Protein AF-A0A8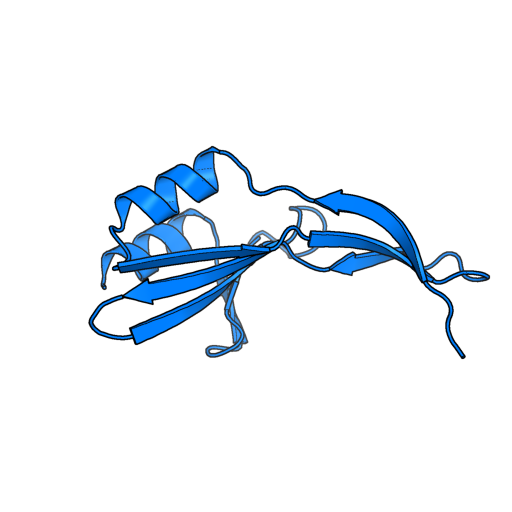47CJE6-F1 (afdb_monomer_lite)

Radius of gyration: 14.62 Å; chains: 1; bounding box: 38×25×40 Å

Foldseek 3Di:
DWDKDFPDKADDDPVLVVLLVVLPFPDKDKDIKTWIDRPPDRDIDIGFIWIFTHHPVDIWIKTAADPVPDPQFRIATVVVRDGHHPVRVSVVSNVD

Secondary structure (DSSP, 8-state):
---EEEEEEEPPPHHHHHHHHHT--SEEEEE-EEEEEETTS--EEEEPEEEEEE-SS-EEEEEE--TTTSSS--EEETTTTEEE-HHHHHHHHTT-

Structure (mmCIF, N/CA/C/O backbone):
data_AF-A0A847CJE6-F1
#
_entry.id   AF-A0A847CJE6-F1
#
loop_
_atom_site.group_PDB
_atom_site.id
_atom_site.type_symbol
_atom_site.label_atom_id
_atom_site.label_alt_id
_atom_site.label_comp_id
_atom_site.label_asym_id
_atom_site.label_entity_id
_atom_site.label_seq_id
_atom_site.pdbx_PDB_ins_code
_atom_site.Cartn_x
_atom_site.Cartn_y
_atom_site.Cartn_z
_atom_site.occupancy
_atom_site.B_iso_or_equiv
_atom_site.auth_seq_id
_atom_site.auth_comp_id
_atom_site.auth_asym_id
_atom_site.auth_atom_id
_atom_site.pdbx_PDB_model_num
ATOM 1 N N . MET A 1 1 ? 24.215 -12.479 -12.774 1.00 84.12 1 MET A N 1
ATOM 2 C CA . MET A 1 1 ? 23.592 -11.436 -11.935 1.00 84.12 1 MET A CA 1
ATOM 3 C C . MET A 1 1 ? 22.646 -10.650 -12.823 1.00 84.12 1 MET A C 1
ATOM 5 O O . MET A 1 1 ? 23.070 -10.273 -13.909 1.00 84.12 1 MET A O 1
ATOM 9 N N . LEU A 1 2 ? 21.378 -10.507 -12.435 1.00 84.94 2 LEU A N 1
ATOM 10 C CA . LEU A 1 2 ? 20.447 -9.645 -13.166 1.00 84.94 2 LEU A CA 1
ATOM 11 C C . LEU A 1 2 ? 20.807 -8.188 -12.868 1.00 84.94 2 LEU A C 1
ATOM 13 O O . LEU A 1 2 ? 21.063 -7.851 -11.712 1.00 84.94 2 LEU A O 1
ATOM 17 N N . THR A 1 3 ? 20.841 -7.355 -13.902 1.00 88.94 3 THR A N 1
ATOM 18 C CA . THR A 1 3 ? 21.023 -5.909 -13.756 1.00 88.94 3 THR A CA 1
ATOM 19 C C . THR A 1 3 ? 19.687 -5.234 -14.013 1.00 88.94 3 THR A C 1
ATOM 21 O O . THR A 1 3 ? 18.957 -5.629 -14.923 1.00 88.94 3 THR A O 1
ATOM 24 N N . PHE A 1 4 ? 19.353 -4.233 -13.207 1.00 90.06 4 PHE A N 1
ATOM 25 C CA . PHE A 1 4 ? 18.082 -3.526 -13.292 1.00 90.06 4 PHE A CA 1
ATOM 26 C C . PHE A 1 4 ? 18.333 -2.062 -13.625 1.00 90.06 4 PHE A C 1
ATOM 28 O O . PHE A 1 4 ? 19.175 -1.413 -13.005 1.00 90.06 4 PHE A O 1
ATOM 35 N N . LYS A 1 5 ? 17.569 -1.539 -14.581 1.00 91.81 5 LYS A N 1
ATOM 36 C CA . LYS A 1 5 ? 17.574 -0.128 -14.954 1.00 91.81 5 LYS A CA 1
ATOM 37 C C . LYS A 1 5 ? 16.232 0.493 -14.594 1.00 91.81 5 LYS A C 1
ATOM 39 O O . LYS A 1 5 ? 15.198 0.024 -15.060 1.00 91.81 5 LYS A O 1
ATOM 44 N N . VAL A 1 6 ? 16.243 1.562 -13.802 1.00 91.50 6 VAL A N 1
ATOM 45 C CA . VAL A 1 6 ? 15.026 2.337 -13.518 1.00 91.50 6 VAL A CA 1
ATOM 46 C C . VAL A 1 6 ? 14.625 3.091 -14.785 1.00 91.50 6 VAL A C 1
ATOM 48 O O . VAL A 1 6 ? 15.428 3.837 -15.343 1.00 91.50 6 VAL A O 1
ATOM 51 N N . LEU A 1 7 ? 13.402 2.856 -15.254 1.00 90.50 7 LEU A N 1
ATOM 52 C CA . LEU A 1 7 ? 12.813 3.557 -16.393 1.00 90.50 7 LEU A CA 1
ATOM 53 C C . LEU A 1 7 ? 11.999 4.764 -15.941 1.00 90.50 7 LEU A C 1
ATOM 55 O O . LEU A 1 7 ? 12.092 5.818 -16.560 1.00 90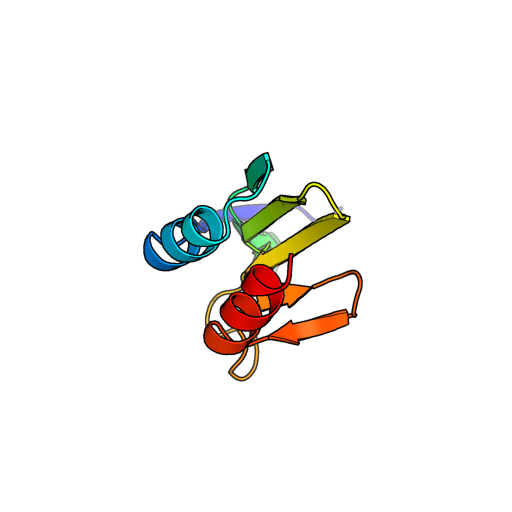.50 7 LEU A O 1
ATOM 59 N N . ASP A 1 8 ? 11.211 4.596 -14.880 1.00 90.19 8 ASP A N 1
ATOM 60 C CA . ASP A 1 8 ? 10.325 5.638 -14.373 1.00 90.19 8 ASP A CA 1
ATOM 61 C C . ASP A 1 8 ? 10.075 5.474 -12.869 1.00 90.19 8 ASP A C 1
ATOM 63 O O . ASP A 1 8 ? 10.208 4.374 -12.323 1.00 90.19 8 ASP A O 1
ATOM 67 N N . THR A 1 9 ? 9.715 6.566 -12.200 1.00 92.00 9 THR A N 1
ATOM 68 C CA . THR A 1 9 ? 9.329 6.592 -10.785 1.00 92.00 9 THR A CA 1
ATOM 69 C C . THR A 1 9 ? 7.828 6.823 -10.675 1.00 92.00 9 THR A C 1
ATOM 71 O O . THR A 1 9 ? 7.322 7.873 -11.060 1.00 92.00 9 THR A O 1
ATOM 74 N N . LEU A 1 10 ? 7.124 5.858 -10.092 1.00 90.06 10 LEU A N 1
ATOM 75 C CA . LEU A 1 10 ? 5.693 5.937 -9.834 1.00 90.06 10 LEU A CA 1
ATOM 76 C C . LEU A 1 10 ? 5.463 6.735 -8.553 1.00 90.06 10 LEU A C 1
ATOM 78 O O . LEU A 1 10 ? 5.962 6.374 -7.485 1.00 90.06 10 LEU A O 1
ATOM 82 N N . LYS A 1 11 ? 4.714 7.827 -8.666 1.00 90.06 11 LYS A N 1
ATOM 83 C CA . LYS A 1 11 ? 4.339 8.664 -7.529 1.00 90.06 11 LYS A CA 1
ATOM 84 C C . LYS A 1 11 ? 2.902 8.364 -7.097 1.00 90.06 11 LYS A C 1
ATOM 86 O O . LYS A 1 11 ? 2.083 8.054 -7.962 1.00 90.06 11 LYS A O 1
ATOM 91 N N . PRO A 1 12 ? 2.606 8.470 -5.792 1.00 87.19 12 PRO A N 1
ATOM 92 C CA . PRO A 1 12 ? 1.240 8.392 -5.284 1.00 87.19 12 PRO A CA 1
ATOM 93 C C . PRO A 1 12 ? 0.347 9.446 -5.950 1.00 87.19 12 PRO A C 1
ATOM 95 O O . PRO A 1 12 ? 0.797 10.565 -6.199 1.00 87.19 12 PRO A O 1
ATOM 98 N N . SER A 1 13 ? -0.909 9.089 -6.224 1.00 86.69 13 SER A N 1
ATOM 99 C CA . SER A 1 13 ? -1.923 10.058 -6.657 1.00 86.69 13 SER A CA 1
ATOM 100 C C . SER A 1 13 ? -2.374 10.920 -5.476 1.00 86.69 13 SER A C 1
ATOM 102 O O . SER A 1 13 ? -2.525 10.411 -4.359 1.00 86.69 13 SER A O 1
ATOM 104 N N . ASP A 1 14 ? -2.653 12.199 -5.732 1.00 88.88 14 ASP A N 1
ATOM 105 C CA . ASP A 1 14 ? -3.180 13.128 -4.727 1.00 88.88 14 ASP A CA 1
ATOM 106 C C . ASP A 1 14 ? -4.487 12.605 -4.107 1.00 88.88 14 ASP A C 1
ATOM 108 O O . ASP A 1 14 ? -4.656 12.669 -2.891 1.00 88.88 14 ASP A O 1
ATOM 112 N N . ASP A 1 15 ? -5.347 11.958 -4.902 1.00 88.62 15 ASP A N 1
ATOM 113 C CA . ASP A 1 15 ? -6.607 11.365 -4.429 1.00 88.62 15 ASP A CA 1
ATOM 114 C C . ASP A 1 15 ? -6.377 10.260 -3.379 1.00 88.62 15 ASP A C 1
ATOM 116 O O . ASP A 1 15 ? -7.140 10.102 -2.421 1.00 88.62 15 ASP A O 1
ATOM 120 N N . VAL A 1 16 ? -5.316 9.464 -3.558 1.00 89.69 16 VAL A N 1
ATOM 121 C CA . VAL A 1 16 ? -4.960 8.365 -2.648 1.00 89.69 16 VAL A CA 1
ATOM 122 C C . VAL A 1 16 ? -4.375 8.927 -1.360 1.00 89.69 16 VAL A C 1
ATOM 124 O O . VAL A 1 16 ? -4.748 8.483 -0.271 1.00 89.69 16 VAL A O 1
ATOM 127 N N . LEU A 1 17 ? -3.510 9.936 -1.468 1.00 91.38 17 LEU A N 1
ATOM 128 C CA . LEU A 1 17 ? -2.954 10.634 -0.311 1.00 91.38 17 LEU A CA 1
ATOM 129 C C . LEU A 1 17 ? -4.047 11.323 0.508 1.00 91.38 17 LEU A C 1
ATOM 131 O O . LEU A 1 17 ? -4.045 11.216 1.737 1.00 91.38 17 LEU A O 1
ATOM 135 N N . GLU A 1 18 ? -5.003 11.977 -0.150 1.00 92.12 18 GLU A N 1
ATOM 136 C CA . GLU A 1 18 ? -6.137 12.6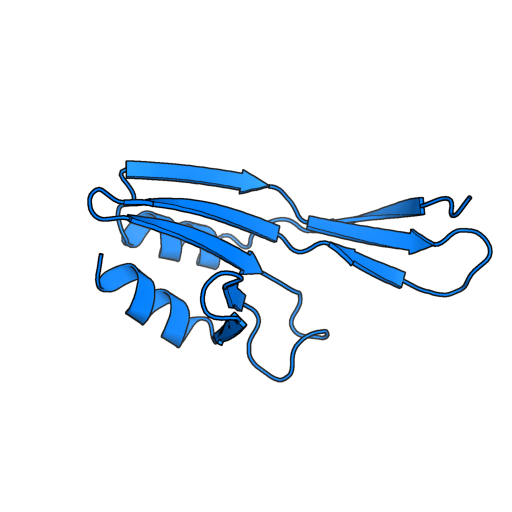21 0.509 1.00 92.12 18 GLU A CA 1
ATOM 137 C C . GLU A 1 18 ? -7.015 11.586 1.224 1.00 92.12 18 GLU A C 1
ATOM 139 O O . GLU A 1 18 ? -7.337 11.745 2.402 1.00 92.12 18 GLU A O 1
ATOM 144 N N . MET A 1 19 ? -7.350 10.475 0.557 1.00 91.25 19 MET A N 1
ATOM 145 C CA . MET A 1 19 ? -8.112 9.377 1.157 1.00 91.25 19 MET A CA 1
ATOM 146 C C . MET A 1 19 ? -7.426 8.826 2.413 1.00 91.25 19 MET A C 1
ATOM 148 O O . MET A 1 19 ? -8.084 8.661 3.441 1.00 91.25 19 MET A O 1
ATOM 152 N N . ILE A 1 20 ? -6.123 8.542 2.344 1.00 91.94 20 ILE A N 1
ATOM 153 C CA . ILE A 1 20 ? -5.348 8.030 3.481 1.00 91.94 20 ILE A CA 1
ATOM 154 C C . ILE A 1 20 ? -5.339 9.057 4.614 1.00 91.94 20 ILE A C 1
ATOM 156 O O . ILE A 1 20 ? -5.646 8.718 5.755 1.00 91.94 20 ILE A O 1
ATOM 160 N N . THR A 1 21 ? -5.046 10.319 4.312 1.00 91.12 21 THR A N 1
ATOM 161 C CA . THR A 1 21 ? -4.976 11.389 5.318 1.00 91.12 21 THR A CA 1
ATOM 162 C C . THR A 1 21 ? -6.322 11.587 6.020 1.00 91.12 21 THR A C 1
ATOM 164 O O . THR A 1 21 ? -6.371 11.730 7.241 1.00 91.12 21 THR A O 1
ATOM 167 N N . ASN A 1 22 ? -7.431 11.491 5.281 1.00 91.56 22 ASN A N 1
ATOM 168 C CA . ASN A 1 22 ? -8.787 11.587 5.826 1.00 91.56 22 ASN A CA 1
ATOM 169 C C . ASN A 1 22 ? -9.133 10.469 6.824 1.00 91.56 22 ASN A C 1
ATOM 171 O O . ASN A 1 22 ? -10.011 10.659 7.665 1.00 91.56 22 ASN A O 1
ATOM 175 N N . THR A 1 23 ? -8.436 9.330 6.777 1.00 88.69 23 THR A N 1
ATOM 176 C CA . THR A 1 23 ? -8.602 8.235 7.754 1.00 88.69 23 THR A CA 1
ATOM 177 C C . THR A 1 23 ? -7.826 8.469 9.054 1.00 88.69 23 THR A C 1
ATOM 179 O O . THR A 1 23 ? -7.919 7.664 9.967 1.00 88.69 23 THR A O 1
ATOM 182 N N . LYS A 1 24 ? -7.094 9.586 9.165 1.00 89.69 24 LYS A N 1
ATOM 183 C CA . LYS A 1 24 ? -6.375 10.034 10.372 1.00 89.69 24 LYS A CA 1
ATOM 184 C C . LYS A 1 24 ? -5.412 8.999 10.992 1.00 89.69 24 LYS A C 1
ATOM 186 O O . LYS A 1 24 ? -5.459 8.779 12.201 1.00 89.69 24 LYS A O 1
ATOM 191 N N . PRO A 1 25 ? -4.502 8.390 10.215 1.00 90.25 25 PRO A N 1
ATOM 192 C CA . PRO A 1 25 ? -3.432 7.578 10.788 1.00 90.25 25 PRO A CA 1
ATOM 193 C C . PRO A 1 25 ? -2.487 8.431 11.651 1.00 90.25 25 PRO A C 1
ATOM 195 O O . PRO A 1 25 ? -2.169 9.573 11.317 1.00 90.25 25 PRO A O 1
ATOM 198 N N . THR A 1 26 ? -1.980 7.847 12.732 1.00 92.06 26 THR A N 1
ATOM 199 C CA . THR A 1 26 ? -1.007 8.449 13.657 1.00 92.06 26 THR A CA 1
ATOM 200 C C . THR A 1 26 ? 0.347 8.699 12.983 1.00 92.06 26 THR A C 1
ATOM 202 O O . THR A 1 26 ? 1.057 9.644 13.324 1.00 92.06 26 THR A O 1
ATOM 205 N N . TYR A 1 27 ? 0.720 7.864 12.008 1.00 93.19 27 TYR A N 1
ATOM 206 C CA . TYR A 1 27 ? 1.924 8.048 11.195 1.00 93.19 27 TYR A CA 1
ATOM 207 C C . TYR A 1 27 ? 1.734 7.504 9.776 1.00 93.19 27 TYR A C 1
ATOM 209 O O . TYR A 1 27 ? 1.155 6.431 9.585 1.00 93.19 27 TYR A O 1
ATOM 217 N N . ILE A 1 28 ? 2.270 8.234 8.794 1.00 93.06 28 ILE A N 1
ATOM 218 C CA . ILE A 1 28 ? 2.247 7.880 7.372 1.00 93.06 28 ILE A CA 1
ATOM 219 C C . ILE A 1 28 ? 3.674 7.928 6.837 1.00 93.06 28 ILE A C 1
ATOM 221 O O . ILE A 1 28 ? 4.362 8.941 6.971 1.00 93.06 28 ILE A O 1
ATOM 225 N N . LYS A 1 29 ? 4.089 6.862 6.156 1.00 95.00 29 LYS A N 1
ATOM 226 C CA . LYS A 1 29 ? 5.294 6.852 5.328 1.00 95.00 29 LYS A CA 1
ATOM 227 C C . LYS A 1 29 ? 4.959 6.318 3.945 1.00 95.00 29 LYS A C 1
ATOM 229 O O . LYS A 1 29 ? 4.318 5.278 3.814 1.00 95.00 29 LYS A O 1
ATOM 234 N N . VAL A 1 30 ? 5.393 7.048 2.922 1.00 94.19 30 VAL A N 1
ATOM 235 C CA . VAL A 1 30 ? 5.118 6.730 1.520 1.00 94.19 30 VAL A CA 1
ATOM 236 C C . VAL A 1 30 ? 6.433 6.532 0.786 1.00 94.19 30 VAL A C 1
ATOM 238 O O . VAL A 1 30 ? 7.290 7.416 0.792 1.00 94.19 30 VAL A O 1
ATOM 241 N N . ASN A 1 31 ? 6.576 5.382 0.135 1.00 94.38 31 ASN A N 1
ATOM 242 C CA . ASN A 1 31 ? 7.703 5.085 -0.732 1.00 94.38 31 ASN A CA 1
ATOM 243 C C . ASN A 1 31 ? 7.203 5.003 -2.171 1.00 94.38 31 ASN A C 1
ATOM 245 O O . ASN A 1 31 ? 6.326 4.200 -2.488 1.00 94.38 31 ASN A O 1
ATOM 249 N N . ASN A 1 32 ? 7.794 5.815 -3.042 1.00 93.88 32 ASN A N 1
ATOM 250 C CA . ASN A 1 32 ? 7.473 5.807 -4.463 1.00 93.88 32 ASN A CA 1
ATOM 251 C C . ASN A 1 32 ? 7.809 4.452 -5.093 1.00 93.88 32 ASN A C 1
ATOM 253 O O . ASN A 1 32 ? 8.870 3.879 -4.823 1.00 93.88 32 ASN A O 1
ATOM 257 N N . GLY A 1 33 ? 6.919 3.994 -5.967 1.00 92.00 33 GLY A N 1
ATOM 258 C CA . GLY A 1 33 ? 7.151 2.830 -6.809 1.00 92.00 33 GLY A CA 1
ATOM 259 C C . GLY A 1 33 ? 8.070 3.167 -7.978 1.00 92.00 33 GLY A C 1
ATOM 260 O O . GLY A 1 33 ? 8.461 4.321 -8.187 1.00 92.00 33 GLY A O 1
ATOM 261 N N . LYS A 1 34 ? 8.430 2.160 -8.768 1.00 94.31 34 LYS A N 1
ATOM 262 C CA . LYS A 1 34 ? 9.320 2.319 -9.924 1.00 94.31 34 LYS A CA 1
ATOM 263 C C . LYS A 1 34 ? 8.977 1.315 -11.004 1.00 94.31 34 LYS A C 1
ATOM 265 O O . LYS A 1 34 ? 8.698 0.156 -10.723 1.00 94.31 34 LYS A O 1
ATOM 270 N N . THR A 1 35 ? 9.088 1.738 -12.252 1.00 91.19 35 THR A N 1
ATOM 271 C CA . THR A 1 35 ? 9.143 0.797 -13.370 1.00 91.19 35 THR A CA 1
ATOM 272 C C . THR A 1 35 ? 10.603 0.502 -13.662 1.00 91.19 35 THR A C 1
ATOM 274 O O . THR A 1 35 ? 11.385 1.418 -13.928 1.00 91.19 35 THR A O 1
ATOM 277 N N . ILE A 1 36 ? 10.980 -0.770 -13.621 1.00 92.94 36 ILE A N 1
ATOM 278 C CA . ILE A 1 36 ? 12.339 -1.235 -13.881 1.00 92.94 36 ILE A CA 1
ATOM 279 C C . ILE A 1 36 ? 12.370 -2.110 -15.134 1.00 92.94 36 ILE A C 1
ATOM 281 O O . ILE A 1 36 ? 11.457 -2.888 -15.402 1.00 92.94 36 ILE A O 1
ATOM 285 N N . LEU A 1 37 ? 13.440 -1.988 -15.909 1.00 92.31 37 LEU A N 1
ATOM 286 C CA . LEU A 1 37 ? 13.776 -2.898 -16.993 1.00 92.31 37 LEU A CA 1
ATOM 287 C C . LEU A 1 37 ? 14.858 -3.847 -16.501 1.00 92.31 37 LEU A C 1
ATOM 289 O O . LEU A 1 37 ? 15.895 -3.405 -15.999 1.00 92.31 37 LEU A O 1
ATOM 293 N N . ILE A 1 38 ? 14.640 -5.142 -16.689 1.00 91.12 38 ILE A N 1
ATOM 294 C CA . ILE A 1 38 ? 15.692 -6.130 -16.485 1.00 91.12 38 ILE A CA 1
ATOM 295 C C . ILE A 1 38 ? 16.616 -6.048 -17.703 1.00 91.12 38 ILE A C 1
ATOM 297 O O . ILE A 1 38 ? 16.219 -6.398 -18.817 1.00 91.12 38 ILE A O 1
ATOM 301 N N . GLU A 1 39 ? 17.831 -5.536 -17.516 1.00 88.88 39 GLU A N 1
ATOM 302 C CA . GLU A 1 39 ? 18.763 -5.285 -18.613 1.00 88.88 39 GLU A CA 1
ATOM 303 C C . GLU A 1 39 ? 19.062 -6.562 -19.397 1.00 88.88 39 GLU A C 1
ATOM 305 O O . GLU A 1 39 ? 19.128 -7.660 -18.841 1.00 88.88 39 GLU A O 1
ATOM 310 N N . ARG A 1 40 ? 19.274 -6.405 -20.710 1.00 87.00 40 ARG A N 1
ATOM 311 C CA . ARG A 1 40 ? 19.473 -7.514 -21.664 1.00 87.00 40 ARG A CA 1
ATOM 312 C C . ARG A 1 40 ? 18.252 -8.429 -21.813 1.00 87.00 40 ARG A C 1
ATOM 314 O O . ARG A 1 40 ? 18.336 -9.449 -22.489 1.00 87.00 40 ARG A O 1
ATOM 321 N N . THR A 1 41 ? 17.118 -8.043 -21.236 1.00 85.38 41 THR A N 1
ATOM 322 C CA . THR A 1 41 ? 15.806 -8.628 -21.503 1.00 85.38 41 THR A CA 1
ATOM 323 C C . THR A 1 41 ? 14.839 -7.527 -21.941 1.00 85.38 41 THR A C 1
ATOM 325 O O . THR A 1 41 ? 15.083 -6.342 -21.716 1.00 85.38 41 THR A O 1
ATOM 328 N N . ASN A 1 42 ? 13.711 -7.920 -22.531 1.00 86.06 42 ASN A N 1
ATOM 329 C CA . ASN A 1 42 ? 12.595 -7.011 -22.814 1.00 86.06 42 ASN A CA 1
ATOM 330 C C . ASN A 1 42 ? 11.542 -7.014 -21.687 1.00 86.06 42 ASN A C 1
ATOM 332 O O . ASN A 1 42 ? 10.418 -6.561 -21.893 1.00 86.06 42 ASN A O 1
ATOM 336 N N . ILE A 1 43 ? 11.880 -7.551 -20.509 1.00 89.56 43 ILE A N 1
ATOM 337 C CA . ILE A 1 43 ? 10.955 -7.692 -19.383 1.00 89.56 43 ILE A CA 1
ATOM 338 C C . ILE A 1 43 ? 10.970 -6.406 -18.560 1.00 89.56 43 ILE A C 1
ATOM 340 O O . ILE A 1 43 ? 11.992 -6.032 -17.976 1.00 89.56 43 ILE A O 1
ATOM 344 N N . LYS A 1 44 ? 9.811 -5.751 -18.497 1.00 89.19 44 LYS A N 1
ATOM 345 C CA . LYS A 1 44 ? 9.542 -4.655 -17.566 1.00 89.19 44 LYS A CA 1
ATOM 346 C C . LYS A 1 44 ? 8.895 -5.227 -16.310 1.00 89.19 44 LYS A C 1
ATOM 348 O O . LYS A 1 44 ? 8.013 -6.073 -16.406 1.00 89.19 44 LYS A O 1
ATOM 353 N N . SER A 1 45 ? 9.342 -4.763 -15.153 1.00 87.81 45 SER A N 1
ATOM 354 C CA . SER A 1 45 ? 8.759 -5.079 -13.853 1.00 87.81 45 SER A CA 1
ATOM 355 C C . SER A 1 45 ? 8.354 -3.787 -13.163 1.00 87.81 45 SER A C 1
ATOM 357 O O . SER A 1 45 ? 8.996 -2.751 -13.347 1.00 87.81 45 SER A O 1
ATOM 359 N N . ILE A 1 46 ? 7.294 -3.849 -12.366 1.00 89.38 46 ILE A N 1
ATOM 360 C CA . ILE A 1 46 ? 6.778 -2.705 -11.620 1.00 89.38 46 ILE A CA 1
ATOM 361 C C . ILE A 1 46 ? 6.929 -2.982 -10.129 1.00 89.38 46 ILE A C 1
ATOM 363 O O . ILE A 1 46 ? 6.401 -3.959 -9.600 1.00 89.38 46 ILE A O 1
ATOM 367 N N . GLU A 1 47 ? 7.665 -2.105 -9.462 1.00 91.81 47 GLU A N 1
ATOM 368 C CA . GLU A 1 47 ? 7.678 -1.980 -8.012 1.00 91.81 47 GLU A CA 1
ATOM 369 C C . GLU A 1 47 ? 6.522 -1.051 -7.604 1.00 91.81 47 GLU A C 1
ATOM 371 O O . GLU A 1 47 ? 6.444 0.069 -8.126 1.00 91.81 47 GLU A O 1
ATOM 376 N N . PRO A 1 48 ? 5.617 -1.485 -6.708 1.00 92.88 48 PRO A N 1
ATOM 377 C CA . PRO A 1 48 ? 4.447 -0.703 -6.324 1.00 92.88 48 PRO A CA 1
ATOM 378 C C . PRO A 1 48 ? 4.820 0.518 -5.483 1.00 92.88 48 PRO A C 1
ATOM 380 O O . PRO A 1 48 ? 5.884 0.572 -4.864 1.00 92.88 48 PRO A O 1
ATOM 383 N N . ILE A 1 49 ? 3.898 1.473 -5.400 1.00 94.19 49 ILE A N 1
ATOM 384 C CA . ILE A 1 49 ? 3.956 2.533 -4.390 1.00 94.19 49 ILE A CA 1
ATOM 385 C C . ILE A 1 49 ? 3.551 1.911 -3.053 1.00 94.19 49 ILE A C 1
ATOM 387 O O . ILE A 1 49 ? 2.529 1.232 -2.962 1.00 94.19 49 ILE A O 1
ATOM 391 N N . ILE A 1 50 ? 4.359 2.111 -2.015 1.00 95.06 50 ILE A N 1
ATOM 392 C CA . ILE A 1 50 ? 4.141 1.497 -0.703 1.00 95.06 50 ILE A CA 1
ATOM 393 C C . ILE A 1 50 ? 3.710 2.569 0.288 1.00 95.06 50 ILE A C 1
ATOM 395 O O . ILE A 1 50 ? 4.439 3.533 0.519 1.00 95.06 50 ILE A O 1
ATOM 399 N N . TYR A 1 51 ? 2.563 2.349 0.924 1.00 94.88 51 TYR A N 1
ATOM 400 C CA . TYR A 1 51 ? 2.072 3.152 2.036 1.00 94.88 51 TYR A CA 1
ATOM 401 C C . TYR A 1 51 ? 2.177 2.344 3.326 1.00 94.88 51 TYR A C 1
ATOM 403 O O . TYR A 1 51 ? 1.510 1.322 3.494 1.00 94.88 51 TYR A O 1
ATOM 411 N N . GLU A 1 52 ? 3.018 2.805 4.242 1.00 95.06 52 GLU A N 1
ATOM 412 C CA . GLU A 1 52 ? 3.116 2.302 5.606 1.00 95.06 52 GLU A CA 1
ATOM 413 C C . GLU A 1 52 ? 2.267 3.209 6.507 1.00 95.06 52 GLU A C 1
ATOM 415 O O . GLU A 1 52 ? 2.640 4.348 6.800 1.00 95.06 52 GLU A O 1
ATOM 420 N N . LEU A 1 53 ? 1.107 2.706 6.924 1.00 94.44 53 LEU A N 1
ATOM 421 C CA . LEU A 1 53 ? 0.136 3.422 7.746 1.00 94.44 53 LEU A CA 1
ATOM 422 C C . LEU A 1 53 ? 0.158 2.859 9.162 1.00 94.44 53 LEU A C 1
ATOM 424 O O . LEU A 1 53 ? 0.015 1.651 9.363 1.00 94.44 53 LEU A O 1
ATOM 428 N N . THR A 1 54 ? 0.326 3.724 10.154 1.00 94.19 54 THR A N 1
ATOM 429 C CA . THR A 1 54 ? 0.213 3.353 11.567 1.00 94.19 54 THR A CA 1
ATOM 430 C C . THR A 1 54 ? -1.006 4.034 12.160 1.00 94.19 54 THR A C 1
ATOM 432 O O . THR A 1 54 ? -1.077 5.258 12.166 1.0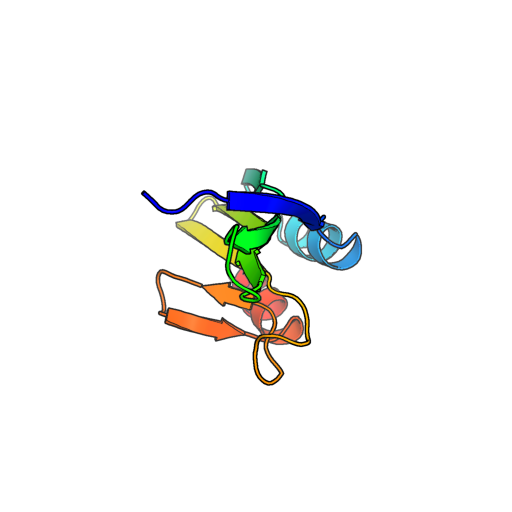0 94.19 54 THR A O 1
ATOM 435 N N . TYR A 1 55 ? -1.930 3.228 12.667 1.00 91.38 55 TYR A N 1
ATOM 436 C CA . TYR A 1 55 ? -3.064 3.632 13.488 1.00 91.38 55 TYR A CA 1
ATOM 437 C C . TYR A 1 55 ? -2.804 3.200 14.929 1.00 91.38 55 TYR A C 1
ATOM 439 O O . TYR A 1 55 ? -1.980 2.313 15.177 1.00 91.38 55 TYR A O 1
ATOM 447 N N . ASP A 1 56 ? -3.556 3.762 15.870 1.00 89.31 56 ASP A N 1
ATOM 448 C CA . ASP A 1 56 ? -3.439 3.416 17.291 1.00 89.31 56 ASP A CA 1
ATOM 449 C C . ASP A 1 56 ? -3.692 1.923 17.542 1.00 89.31 56 ASP A C 1
ATOM 451 O O . ASP A 1 56 ? -3.074 1.304 18.407 1.00 89.31 56 ASP A O 1
ATOM 455 N N . THR A 1 57 ? -4.572 1.321 16.741 1.00 86.38 57 THR A N 1
ATOM 456 C CA . THR A 1 57 ? -4.955 -0.087 16.869 1.00 86.38 57 THR A CA 1
ATOM 457 C C . THR A 1 57 ? -4.030 -1.037 16.112 1.00 86.38 57 THR A C 1
ATOM 459 O O . THR A 1 57 ? -3.875 -2.187 16.527 1.00 86.38 57 THR A O 1
ATOM 462 N N . LYS A 1 58 ? -3.425 -0.606 14.992 1.00 89.88 58 LYS A N 1
ATOM 463 C CA . LYS A 1 58 ? -2.629 -1.485 14.120 1.00 89.88 58 LYS A CA 1
ATOM 464 C C . LYS A 1 58 ? -1.809 -0.759 13.051 1.00 89.88 58 LYS A C 1
ATOM 466 O O . LYS A 1 58 ? -2.050 0.392 12.708 1.00 89.88 58 LYS A O 1
ATOM 471 N N . LYS A 1 59 ? -0.888 -1.503 12.432 1.00 92.19 59 LYS A N 1
ATOM 472 C CA . LYS A 1 59 ? -0.118 -1.078 11.253 1.00 92.19 59 LYS A CA 1
ATOM 473 C C . LYS A 1 59 ? -0.626 -1.766 9.987 1.00 92.19 59 LYS A C 1
ATOM 475 O O . LYS A 1 59 ? -0.889 -2.967 10.004 1.00 92.19 59 LYS A O 1
ATOM 480 N N . ILE A 1 60 ? -0.751 -1.016 8.897 1.00 92.69 60 ILE A N 1
ATOM 481 C CA . ILE A 1 60 ? -1.200 -1.492 7.584 1.00 92.69 60 ILE A CA 1
ATOM 482 C C . ILE A 1 60 ? -0.142 -1.125 6.550 1.00 92.69 60 ILE A C 1
ATOM 484 O O . ILE A 1 60 ? 0.321 0.011 6.510 1.00 92.69 60 ILE A O 1
ATOM 488 N N . ILE A 1 61 ? 0.219 -2.090 5.707 1.00 94.38 61 ILE A N 1
ATOM 489 C CA . ILE A 1 61 ? 1.063 -1.858 4.535 1.00 94.38 61 ILE A CA 1
ATOM 490 C C . ILE A 1 61 ? 0.188 -2.061 3.305 1.00 94.38 61 ILE A C 1
ATOM 492 O O . ILE A 1 61 ? -0.384 -3.138 3.126 1.00 94.38 61 ILE A O 1
ATOM 496 N N . LEU A 1 62 ? 0.080 -1.023 2.487 1.00 92.50 62 LEU A N 1
ATOM 497 C CA . LEU A 1 62 ? -0.704 -1.009 1.260 1.00 92.50 62 LEU A CA 1
ATOM 498 C C . LEU A 1 62 ? 0.239 -0.841 0.072 1.00 92.50 62 LEU A C 1
ATOM 500 O O . LEU A 1 62 ? 1.091 0.046 0.083 1.00 92.50 62 LEU A O 1
ATOM 504 N N . TRP A 1 63 ? 0.094 -1.687 -0.939 1.00 93.06 63 TRP A N 1
ATOM 505 C CA . TRP A 1 63 ? 0.836 -1.594 -2.193 1.00 93.06 63 TRP A CA 1
ATOM 506 C C . TRP A 1 63 ? -0.105 -1.141 -3.295 1.00 93.06 63 TRP A C 1
ATOM 508 O O . TRP A 1 63 ? -1.095 -1.814 -3.556 1.00 93.06 63 TRP A O 1
ATOM 518 N N . GLU A 1 64 ? 0.197 -0.024 -3.939 1.00 91.56 64 GLU A N 1
ATOM 519 C CA . GLU A 1 64 ? -0.541 0.471 -5.096 1.00 91.56 64 GLU A CA 1
ATOM 520 C C . GLU A 1 64 ? 0.216 0.155 -6.383 1.00 91.56 64 GLU A C 1
ATOM 522 O O . GLU A 1 64 ? 1.388 0.508 -6.551 1.00 91.56 64 GLU A O 1
ATOM 527 N N . TYR A 1 65 ? -0.489 -0.495 -7.299 1.00 88.62 65 TYR A N 1
ATOM 528 C CA . TYR A 1 65 ? -0.037 -0.811 -8.640 1.00 88.62 65 TYR A CA 1
ATOM 529 C C . TYR A 1 65 ? -0.832 -0.005 -9.677 1.00 88.62 65 TYR A C 1
ATOM 531 O O . TYR A 1 65 ? -2.004 0.306 -9.456 1.00 88.62 65 TYR A O 1
ATOM 539 N N . PRO A 1 66 ? -0.241 0.292 -10.845 1.00 80.81 66 PRO A N 1
ATOM 540 C CA . PRO A 1 66 ? -0.973 0.876 -11.963 1.00 80.81 66 PRO A CA 1
ATOM 541 C C . PRO A 1 66 ? -2.145 -0.012 -12.421 1.00 80.81 66 PRO A C 1
ATOM 543 O O . PRO A 1 66 ? -2.050 -1.239 -12.400 1.00 80.81 66 PRO A O 1
ATOM 546 N N . ILE A 1 67 ? -3.223 0.619 -12.912 1.00 66.44 67 ILE A N 1
ATOM 547 C CA . ILE A 1 67 ? -4.463 -0.021 -13.416 1.00 66.44 67 ILE A CA 1
ATOM 548 C C . ILE A 1 67 ? -4.204 -1.191 -14.374 1.00 66.44 67 ILE A C 1
ATOM 550 O O . ILE A 1 67 ? -4.967 -2.155 -14.397 1.00 66.44 67 ILE A O 1
ATOM 554 N N . SER A 1 68 ? -3.151 -1.103 -15.189 1.00 61.62 68 SER A N 1
ATOM 555 C CA . SER A 1 68 ? -2.831 -2.112 -16.201 1.00 61.62 68 SER A CA 1
ATOM 556 C C . SER A 1 68 ? -2.398 -3.458 -15.620 1.00 61.62 68 SER A C 1
ATOM 558 O O . SER A 1 68 ? -2.465 -4.458 -16.331 1.00 61.62 68 SER A O 1
ATOM 560 N N . GLU A 1 69 ? -1.976 -3.504 -14.354 1.00 58.00 69 GLU A N 1
ATOM 561 C CA . GLU A 1 69 ? -1.245 -4.650 -13.800 1.00 58.00 69 GLU A CA 1
ATOM 562 C C . GLU A 1 69 ? -2.101 -5.590 -12.949 1.00 58.00 69 GLU A C 1
ATOM 564 O O . GLU A 1 69 ? -1.807 -6.782 -12.855 1.00 58.00 69 GLU A O 1
ATOM 569 N N . ILE A 1 70 ? -3.179 -5.093 -12.339 1.00 62.56 70 ILE A N 1
ATOM 570 C CA . ILE A 1 70 ? -4.065 -5.904 -11.497 1.00 62.56 70 ILE A CA 1
ATOM 571 C C . ILE A 1 70 ? -5.488 -5.762 -12.020 1.00 62.56 70 ILE A C 1
ATOM 573 O O . ILE A 1 70 ? -5.986 -4.655 -12.195 1.00 62.56 70 ILE A O 1
ATOM 577 N N . ARG A 1 71 ? -6.154 -6.895 -12.279 1.00 57.28 71 ARG A N 1
ATOM 578 C CA . ARG A 1 71 ? -7.526 -6.961 -12.811 1.00 57.28 71 ARG A CA 1
ATOM 579 C C . ARG A 1 71 ? -8.520 -6.200 -11.915 1.00 57.28 71 ARG A C 1
ATOM 581 O O . ARG A 1 71 ? -9.126 -6.788 -11.027 1.00 57.28 71 ARG A O 1
ATOM 588 N N . GLY A 1 72 ? -8.693 -4.902 -12.162 1.00 61.62 72 GLY A N 1
ATOM 589 C CA . GLY A 1 72 ? -9.694 -4.022 -11.545 1.00 61.62 72 GLY A CA 1
ATOM 590 C C . GLY A 1 72 ? -9.355 -3.460 -10.156 1.00 61.62 72 GLY A C 1
ATOM 591 O O . GLY A 1 72 ? -9.899 -2.422 -9.791 1.00 61.62 72 GLY A O 1
ATOM 592 N N . ASN A 1 73 ? -8.444 -4.086 -9.404 1.00 74.44 73 ASN A N 1
ATOM 593 C CA . ASN A 1 73 ? -8.123 -3.712 -8.021 1.00 74.44 73 ASN A CA 1
ATOM 594 C C . ASN A 1 73 ? -6.673 -3.241 -7.895 1.00 74.44 73 ASN A C 1
ATOM 596 O O . ASN A 1 73 ? -5.758 -4.043 -7.993 1.00 74.44 73 ASN A O 1
ATOM 600 N N . HIS A 1 74 ? -6.441 -1.950 -7.668 1.00 84.88 74 HIS A N 1
ATOM 601 C CA . HIS A 1 74 ? -5.092 -1.371 -7.767 1.00 84.88 74 HIS A CA 1
ATOM 602 C C . HIS A 1 74 ? -4.264 -1.580 -6.503 1.00 84.88 74 HIS A C 1
ATOM 604 O O . HIS A 1 74 ? -3.055 -1.366 -6.507 1.00 84.88 74 HIS A O 1
ATOM 610 N N . PHE A 1 75 ? -4.919 -1.961 -5.410 1.00 89.50 75 PHE A N 1
ATOM 611 C CA . PHE A 1 75 ? -4.288 -2.053 -4.112 1.00 89.50 75 PHE A CA 1
ATOM 612 C C . PHE A 1 75 ? -4.133 -3.503 -3.692 1.00 89.50 75 PHE A C 1
ATOM 614 O O . PHE A 1 75 ? -5.058 -4.298 -3.825 1.00 89.50 75 PHE A O 1
ATOM 621 N N . TYR A 1 76 ? -2.984 -3.835 -3.129 1.00 91.25 76 TYR A N 1
ATOM 622 C CA . TYR A 1 76 ? -2.693 -5.135 -2.551 1.00 91.25 76 TYR A CA 1
ATOM 623 C C . TYR A 1 76 ? -2.244 -4.961 -1.103 1.00 91.25 76 TYR A C 1
ATOM 625 O O . TYR A 1 76 ? -1.435 -4.084 -0.795 1.00 91.25 76 TYR A O 1
ATOM 633 N N . ILE A 1 77 ? -2.764 -5.796 -0.205 1.00 91.44 77 ILE A N 1
ATOM 634 C CA . ILE A 1 77 ? -2.364 -5.803 1.205 1.00 91.44 77 ILE A CA 1
ATOM 635 C C . ILE A 1 77 ? -1.614 -7.112 1.484 1.00 91.44 77 ILE A C 1
ATOM 637 O O . ILE A 1 77 ? -2.238 -8.174 1.539 1.00 91.44 77 ILE A O 1
ATOM 641 N N . PRO A 1 78 ? -0.287 -7.077 1.715 1.00 89.50 78 PRO A N 1
ATOM 642 C CA . PRO A 1 78 ? 0.512 -8.293 1.880 1.00 89.50 78 PRO A CA 1
ATOM 643 C C . PRO A 1 78 ? 0.095 -9.184 3.054 1.00 89.50 78 PRO A C 1
ATOM 645 O O . PRO A 1 78 ? 0.278 -10.397 2.986 1.00 89.50 78 PRO A O 1
ATOM 648 N N . ILE A 1 79 ? -0.465 -8.60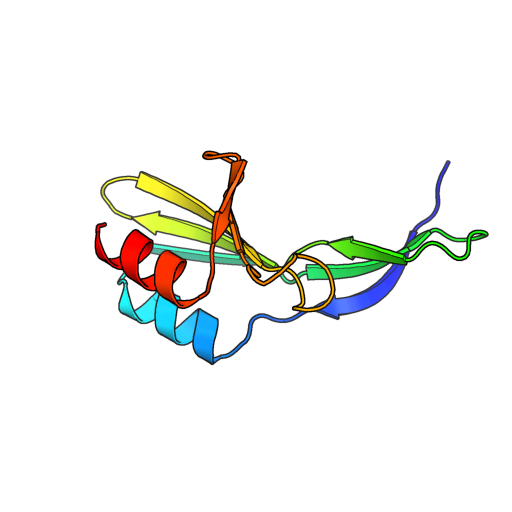1 4.121 1.00 88.00 79 ILE A N 1
ATOM 649 C CA . ILE A 1 79 ? -0.873 -9.361 5.311 1.00 88.00 79 ILE A CA 1
ATOM 650 C C . ILE A 1 79 ? -2.125 -10.214 5.063 1.00 88.00 79 ILE A C 1
ATOM 652 O O . ILE A 1 79 ? -2.186 -11.337 5.554 1.00 88.00 79 ILE A O 1
ATOM 656 N N . THR A 1 80 ? -3.088 -9.723 4.275 1.00 88.12 80 THR A N 1
ATOM 657 C CA . THR A 1 80 ? -4.287 -10.489 3.886 1.00 88.12 80 THR A CA 1
ATOM 658 C C . THR A 1 80 ? -4.082 -11.265 2.587 1.00 88.12 80 THR A C 1
ATOM 660 O O . THR A 1 80 ? -4.793 -12.232 2.344 1.00 88.12 80 THR A O 1
ATOM 663 N N . LYS A 1 81 ? -3.079 -10.889 1.780 1.00 89.50 81 LYS A N 1
ATOM 664 C CA . LYS A 1 81 ? -2.827 -11.403 0.422 1.00 89.50 81 LYS A CA 1
ATOM 665 C C . LYS A 1 81 ? -4.002 -11.177 -0.532 1.00 89.50 81 LYS A C 1
ATOM 667 O O . LYS A 1 81 ? -4.187 -11.923 -1.491 1.00 89.50 81 LYS A O 1
ATOM 672 N N . GLU A 1 82 ? -4.780 -10.134 -0.273 1.00 89.00 82 GLU A N 1
ATOM 673 C CA . GLU A 1 82 ? -5.960 -9.773 -1.050 1.00 89.00 82 GLU A CA 1
ATOM 674 C C . GLU A 1 82 ? -5.729 -8.484 -1.838 1.00 89.00 82 GLU A C 1
ATOM 676 O O . GLU A 1 82 ? -4.886 -7.648 -1.489 1.00 89.00 82 GLU A O 1
ATOM 681 N N . THR A 1 83 ? -6.504 -8.338 -2.912 1.00 90.31 83 THR A N 1
ATOM 682 C CA . THR A 1 83 ? -6.536 -7.122 -3.727 1.00 90.31 83 THR A CA 1
ATOM 683 C C . THR A 1 83 ? -7.810 -6.345 -3.439 1.00 90.31 83 THR A C 1
ATOM 685 O O . THR A 1 83 ? -8.867 -6.940 -3.242 1.00 90.31 83 THR A O 1
ATOM 688 N N . TYR A 1 84 ? -7.711 -5.022 -3.447 1.00 89.06 84 TYR A N 1
ATOM 689 C CA . TYR A 1 84 ? -8.794 -4.111 -3.113 1.00 89.06 84 TYR A CA 1
ATOM 690 C C . TYR A 1 84 ? -8.898 -3.003 -4.161 1.00 89.06 84 TYR A C 1
ATOM 692 O O . TYR A 1 84 ? -7.903 -2.492 -4.687 1.00 89.06 84 TYR A O 1
ATOM 700 N N . SER A 1 85 ? -10.126 -2.604 -4.448 1.00 89.44 85 SER A N 1
ATOM 701 C CA . SER A 1 85 ? -10.437 -1.374 -5.164 1.00 89.44 85 SER A CA 1
ATOM 702 C C . SER A 1 85 ? -10.249 -0.155 -4.256 1.00 89.44 85 SER A C 1
ATOM 704 O O . SER A 1 85 ? -10.246 -0.254 -3.028 1.00 89.44 85 SER A O 1
ATOM 706 N N . PHE A 1 86 ? -10.179 1.035 -4.853 1.00 87.88 86 PHE A N 1
ATOM 707 C CA . PHE A 1 86 ? -10.097 2.296 -4.106 1.00 87.88 86 PHE A CA 1
ATOM 708 C C . PHE A 1 86 ? -11.227 2.451 -3.067 1.00 87.88 86 PHE A C 1
ATOM 710 O O . PHE A 1 86 ? -10.998 2.870 -1.933 1.00 87.88 86 PHE A O 1
ATOM 717 N N . LYS A 1 87 ? -12.459 2.050 -3.419 1.00 88.56 87 LYS A N 1
ATOM 718 C CA . LYS A 1 87 ? -13.621 2.123 -2.515 1.00 88.56 87 LYS A CA 1
ATOM 719 C C . LYS A 1 87 ? -13.490 1.171 -1.326 1.00 88.56 87 LYS A C 1
ATOM 721 O O . LYS A 1 87 ? -13.869 1.532 -0.212 1.00 88.56 87 LYS A O 1
ATOM 726 N N . GLU A 1 88 ? -12.972 -0.030 -1.557 1.00 90.75 88 GLU A N 1
ATOM 727 C CA . GLU A 1 88 ? -12.785 -1.034 -0.508 1.00 90.75 88 GLU A CA 1
ATOM 728 C C . GLU A 1 88 ? -11.662 -0.641 0.444 1.00 90.75 88 GLU A C 1
ATOM 730 O O . GLU A 1 88 ? -11.859 -0.727 1.654 1.00 90.75 88 GLU A O 1
ATOM 735 N N . VAL A 1 89 ? -10.541 -0.120 -0.072 1.00 90.38 89 VAL A N 1
ATOM 736 C CA . VAL A 1 89 ? -9.463 0.425 0.767 1.00 90.38 89 VAL A CA 1
ATOM 737 C C . VAL A 1 89 ? -9.991 1.555 1.638 1.00 90.38 89 VAL A C 1
ATOM 739 O O . VAL A 1 89 ? -9.799 1.520 2.850 1.00 90.38 89 VAL A O 1
ATOM 742 N N . ARG A 1 90 ? -10.724 2.518 1.067 1.00 89.69 90 ARG A N 1
ATOM 743 C CA . ARG A 1 90 ? -11.317 3.614 1.845 1.00 89.69 90 ARG A CA 1
ATOM 744 C C . ARG A 1 90 ? -12.182 3.093 2.991 1.00 89.69 90 ARG A C 1
ATOM 746 O O . ARG A 1 90 ? -12.068 3.574 4.117 1.00 89.69 90 ARG A O 1
ATOM 753 N N . LYS A 1 91 ? -13.044 2.113 2.706 1.00 90.94 91 LYS A N 1
ATOM 754 C CA . LYS A 1 91 ? -13.923 1.497 3.704 1.00 90.94 91 LYS A CA 1
ATOM 755 C C . LYS A 1 91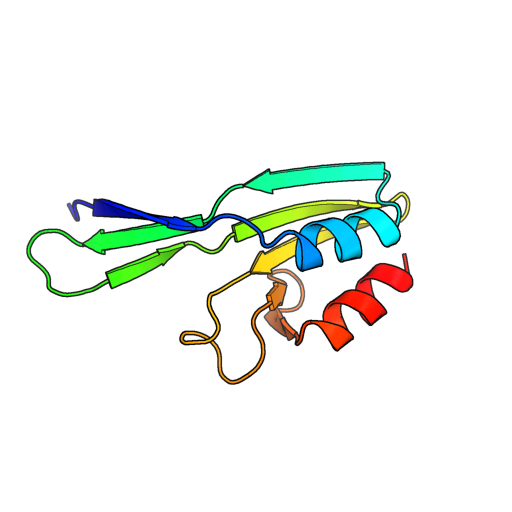 ? -13.122 0.766 4.779 1.00 90.94 91 LYS A C 1
ATOM 757 O O . LYS A 1 91 ? -13.431 0.931 5.950 1.00 90.94 91 LYS A O 1
ATOM 762 N N . LEU A 1 92 ? -12.107 -0.002 4.384 1.00 90.00 92 LEU A N 1
ATOM 763 C CA . LEU A 1 92 ? -11.228 -0.731 5.292 1.00 90.00 92 LEU A CA 1
ATOM 764 C C . LEU A 1 92 ? -10.490 0.231 6.227 1.00 90.00 92 LEU A C 1
ATOM 766 O O . LEU A 1 92 ? -10.517 0.036 7.433 1.00 90.00 92 LEU A O 1
ATOM 770 N N . LEU A 1 93 ? -9.861 1.276 5.685 1.00 88.75 93 LEU A N 1
ATOM 771 C CA . LEU A 1 93 ? -9.087 2.241 6.467 1.00 88.75 93 LEU A CA 1
ATOM 772 C C . LEU A 1 93 ? -9.960 3.081 7.407 1.00 88.75 93 LEU A C 1
ATOM 774 O O . LEU A 1 93 ? -9.496 3.467 8.467 1.00 88.75 93 LEU A O 1
ATOM 778 N N . SER A 1 94 ? -11.228 3.313 7.057 1.00 87.31 94 SER A N 1
ATOM 779 C CA . SER A 1 94 ? -12.182 4.048 7.904 1.00 87.31 94 SER A CA 1
ATOM 780 C C . SER A 1 94 ? -12.686 3.245 9.117 1.00 87.31 94 SER A C 1
ATOM 782 O O . SER A 1 94 ? -13.488 3.762 9.890 1.00 87.31 94 SER A O 1
ATOM 784 N N . GLN A 1 95 ? -12.297 1.973 9.256 1.00 85.25 95 GLN A N 1
ATOM 785 C CA . GLN A 1 95 ? -12.640 1.128 10.409 1.00 85.25 95 GLN A CA 1
ATOM 786 C C . GLN A 1 95 ? -11.604 1.191 11.541 1.00 85.25 95 GLN A C 1
ATOM 788 O O . GLN A 1 95 ? -11.837 0.582 12.587 1.00 85.25 95 GLN A O 1
ATOM 793 N N . TYR A 1 96 ? -10.471 1.862 11.321 1.00 79.56 96 TYR A N 1
ATOM 794 C CA . TYR A 1 96 ? -9.384 2.020 12.292 1.00 79.56 96 TYR A CA 1
ATOM 795 C C . TYR A 1 96 ? -9.338 3.442 12.825 1.00 79.56 96 TYR A C 1
ATOM 797 O O . TYR A 1 96 ? -8.864 3.572 13.975 1.00 79.56 96 TYR A O 1
#

Sequence (96 aa):
MLTFKVLDTLKPSDDVLEMITNTKPTYIKVNNGKTILIERTNIKSIEPIIYELTYDTKKIILWEYPISEIRGNHFYIPITKETYSFKEVRKLLSQY

pLDDT: mean 88.25, std 7.74, range [57.28, 95.06]